Protein AF-A0A534LE78-F1 (afdb_monomer_lite)

Sequence (84 aa):
MIVIAAVLIVSILPAIARADNSERPTIVLVHGAWASAPGWDMVVAGLQKDGFTTATPTLGLLSIAEDVAIVRAVLDGISGPKIL

Foldseek 3Di:
DDDDDDDDDPDDDPPPPPLPPPDAAEEEDEDDPPDFQCVCVVVCVVCVVVPHHYHRFGAPPPDPVRRVVSVVVVVVPDPDHYDD

Structure (mmCIF, N/CA/C/O backbone):
data_AF-A0A534LE78-F1
#
_entry.id   AF-A0A534LE78-F1
#
loop_
_atom_site.group_PDB
_atom_site.id
_atom_site.type_symbol
_atom_site.label_atom_id
_atom_site.label_alt_id
_atom_site.label_comp_id
_atom_site.label_asym_id
_atom_site.label_entity_id
_atom_site.label_seq_id
_atom_site.pdbx_PDB_ins_code
_atom_site.Cartn_x
_atom_site.Cartn_y
_atom_site.Cartn_z
_atom_site.occupancy
_atom_site.B_iso_or_equiv
_atom_site.auth_seq_id
_atom_site.auth_comp_id
_atom_site.auth_asym_id
_atom_site.auth_atom_id
_atom_site.pdbx_PDB_model_num
ATOM 1 N N . MET A 1 1 ? -41.840 -49.933 31.470 1.00 38.69 1 MET A N 1
ATOM 2 C CA . MET A 1 1 ? -42.209 -48.776 30.625 1.00 38.69 1 MET A CA 1
ATOM 3 C C . MET A 1 1 ? -41.015 -47.834 30.608 1.00 38.69 1 MET A C 1
ATOM 5 O O . MET A 1 1 ? -40.723 -47.242 31.635 1.00 38.69 1 MET A O 1
ATOM 9 N N . ILE A 1 2 ? -40.250 -47.806 29.515 1.00 37.06 2 ILE A N 1
ATOM 10 C CA . ILE A 1 2 ? -39.048 -46.966 29.373 1.00 37.06 2 ILE A CA 1
ATOM 11 C C . ILE A 1 2 ? -39.502 -45.638 28.760 1.00 37.06 2 ILE A C 1
ATOM 13 O O . ILE A 1 2 ? -40.055 -45.637 27.664 1.00 37.06 2 ILE A O 1
ATOM 17 N N . VAL A 1 3 ? -39.310 -44.525 29.468 1.00 39.16 3 VAL A N 1
ATOM 18 C CA . VAL A 1 3 ? -39.570 -43.177 28.943 1.00 39.16 3 VAL A CA 1
ATOM 19 C C . VAL A 1 3 ? -38.274 -42.681 28.307 1.00 39.16 3 VAL A C 1
ATOM 21 O O . VAL A 1 3 ? -37.328 -42.348 29.014 1.00 39.16 3 VAL A O 1
ATOM 24 N N . ILE A 1 4 ? -38.203 -42.677 26.975 1.00 46.56 4 ILE A N 1
ATOM 25 C CA . ILE A 1 4 ? -37.090 -42.071 26.234 1.00 46.56 4 ILE A CA 1
ATOM 26 C C . ILE A 1 4 ? -37.452 -40.602 26.012 1.00 46.56 4 ILE A C 1
ATOM 28 O O . ILE A 1 4 ? -38.334 -40.286 25.216 1.00 46.56 4 ILE A O 1
ATOM 32 N N . ALA A 1 5 ? -36.795 -39.706 26.744 1.00 47.34 5 ALA A N 1
ATOM 33 C CA . ALA A 1 5 ? -36.882 -38.273 26.510 1.00 47.34 5 ALA A CA 1
ATOM 34 C C . ALA A 1 5 ? -36.041 -37.919 25.273 1.00 47.34 5 ALA A C 1
ATOM 36 O O . ALA A 1 5 ? -34.813 -37.992 25.302 1.00 47.34 5 ALA A O 1
ATOM 37 N N . ALA A 1 6 ? -36.703 -37.566 24.172 1.00 55.12 6 ALA A N 1
ATOM 38 C CA . ALA A 1 6 ? -36.049 -37.037 22.983 1.00 55.12 6 ALA A CA 1
ATOM 39 C C . ALA A 1 6 ? -35.637 -35.579 23.243 1.00 55.12 6 ALA A C 1
ATOM 41 O O . ALA A 1 6 ? -36.481 -34.687 23.310 1.00 55.12 6 ALA A O 1
ATOM 42 N N . VAL A 1 7 ? -34.337 -35.337 23.417 1.00 58.50 7 VAL A N 1
ATOM 43 C CA . VAL A 1 7 ? -33.774 -33.982 23.463 1.00 58.50 7 VAL A CA 1
ATOM 44 C C . VAL A 1 7 ? -33.707 -33.457 22.031 1.00 58.50 7 VAL A C 1
ATOM 46 O O . VAL A 1 7 ? -32.932 -33.953 21.214 1.00 58.50 7 VAL A O 1
ATOM 49 N N . LEU A 1 8 ? -34.542 -32.465 21.718 1.00 53.84 8 LEU A N 1
ATOM 50 C CA . LEU A 1 8 ? -34.460 -31.711 20.471 1.00 53.84 8 LEU A CA 1
ATOM 51 C C . LEU A 1 8 ? -33.186 -30.858 20.509 1.00 53.84 8 LEU A C 1
ATOM 53 O O . LEU A 1 8 ? -33.091 -29.895 21.269 1.00 53.84 8 LEU A O 1
ATOM 57 N N . ILE A 1 9 ? -32.198 -31.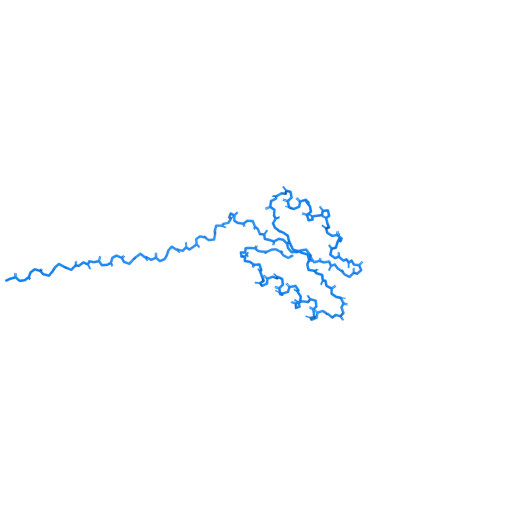213 19.693 1.00 61.53 9 ILE A N 1
ATOM 58 C CA . ILE A 1 9 ? -31.032 -30.367 19.444 1.00 61.53 9 ILE A CA 1
ATOM 59 C C . ILE A 1 9 ? -31.522 -29.197 18.585 1.00 61.53 9 ILE A C 1
ATOM 61 O O . ILE A 1 9 ? -31.787 -29.356 17.396 1.00 61.53 9 ILE A O 1
ATOM 65 N N . VAL A 1 10 ? -31.686 -28.021 19.191 1.00 62.00 10 VAL A N 1
ATOM 66 C CA . VAL A 1 10 ? -31.911 -26.775 18.451 1.00 62.00 10 VAL A CA 1
ATOM 67 C C . VAL A 1 10 ? -30.596 -26.423 17.759 1.00 62.00 10 VAL A C 1
ATOM 69 O O . VAL A 1 10 ? -29.652 -25.954 18.391 1.00 62.00 10 VAL A O 1
ATOM 72 N N . SER A 1 11 ? -30.509 -26.699 16.457 1.00 59.59 11 SER A N 1
ATOM 73 C CA . SER A 1 11 ? -29.414 -26.227 15.613 1.00 59.59 11 SER A CA 1
ATOM 74 C C . SER A 1 11 ? -29.440 -24.701 15.558 1.00 59.59 11 SER A C 1
ATOM 76 O O . SER A 1 11 ? -30.318 -24.097 14.945 1.00 59.59 11 SER A O 1
ATOM 78 N N . ILE A 1 12 ? -28.465 -24.077 16.211 1.00 62.53 12 ILE A N 1
ATOM 79 C CA . ILE A 1 12 ? -28.173 -22.652 16.081 1.00 62.53 12 ILE A CA 1
ATOM 80 C C . ILE A 1 12 ? -27.547 -22.481 14.692 1.00 62.53 12 ILE A C 1
ATOM 82 O O . ILE A 1 12 ? -26.408 -22.886 14.467 1.00 62.53 12 ILE A O 1
ATOM 86 N N . LEU A 1 13 ? -28.314 -21.962 13.732 1.00 65.19 13 LEU A N 1
ATOM 87 C CA . LEU A 1 13 ? -27.783 -21.561 12.426 1.00 65.19 13 LEU A CA 1
ATOM 88 C C . LEU A 1 13 ? -26.636 -20.559 12.642 1.00 65.19 13 LEU A C 1
ATOM 90 O O . LEU A 1 13 ? -26.728 -19.739 13.563 1.00 65.19 13 LEU A O 1
ATOM 94 N N . PRO A 1 14 ? -25.567 -20.594 11.825 1.00 54.22 14 PRO A N 1
ATOM 95 C CA . PRO A 1 14 ? -24.503 -19.617 11.953 1.00 54.22 14 PRO A CA 1
ATOM 96 C C . PRO A 1 14 ? -25.125 -18.238 11.760 1.00 54.22 14 PRO A C 1
ATOM 98 O O . PRO A 1 14 ? -25.905 -18.017 10.828 1.00 54.22 14 PRO A O 1
ATOM 101 N N . ALA A 1 15 ? -24.803 -17.318 12.668 1.00 59.44 15 ALA A N 1
ATOM 102 C CA . ALA A 1 15 ? -25.039 -15.911 12.434 1.00 59.44 15 ALA A CA 1
ATOM 103 C C . ALA A 1 15 ? -24.486 -15.599 11.041 1.00 59.44 15 ALA A C 1
ATOM 105 O O . ALA A 1 15 ? -23.306 -15.835 10.775 1.00 59.44 15 ALA A O 1
ATOM 106 N N . ILE A 1 16 ? -25.341 -15.113 10.141 1.00 56.62 16 ILE A N 1
ATOM 107 C CA . ILE A 1 16 ? -24.864 -14.407 8.959 1.00 56.62 16 ILE A CA 1
ATOM 108 C C . ILE A 1 16 ? -23.994 -13.308 9.547 1.00 56.62 16 ILE A C 1
ATOM 110 O O . ILE A 1 16 ? -24.523 -12.420 10.222 1.00 56.62 16 ILE A O 1
ATOM 114 N N . ALA A 1 17 ? -22.675 -13.436 9.397 1.00 56.25 17 ALA A N 1
ATOM 115 C CA . ALA A 1 17 ? -21.751 -12.384 9.752 1.00 56.25 17 ALA A CA 1
ATOM 116 C C . ALA A 1 17 ? -22.266 -11.150 9.019 1.00 56.25 17 ALA A C 1
ATOM 118 O O . ALA A 1 17 ? -22.200 -11.064 7.791 1.00 56.25 17 ALA A O 1
ATOM 119 N N . ARG A 1 18 ? -22.886 -10.233 9.767 1.00 52.78 18 ARG A N 1
ATOM 120 C CA . ARG A 1 18 ? -23.044 -8.875 9.287 1.00 52.78 18 ARG A CA 1
ATOM 121 C C . ARG A 1 18 ? -21.613 -8.465 8.992 1.00 52.78 18 ARG A C 1
ATOM 123 O O . ARG A 1 18 ? -20.783 -8.497 9.894 1.00 52.78 18 ARG A O 1
ATOM 130 N N . ALA A 1 19 ? -21.307 -8.187 7.729 1.00 54.06 19 ALA A N 1
ATOM 131 C CA . ALA A 1 19 ? -20.168 -7.345 7.443 1.00 54.06 19 ALA A CA 1
ATOM 132 C C . ALA A 1 19 ? -20.470 -6.059 8.208 1.00 54.06 19 ALA A C 1
ATOM 134 O O . ALA A 1 19 ? -21.333 -5.277 7.803 1.00 54.06 19 ALA A O 1
ATOM 135 N N . ASP A 1 20 ? -19.897 -5.933 9.400 1.00 51.09 20 ASP A N 1
ATOM 136 C CA . ASP A 1 20 ? -19.962 -4.699 10.138 1.00 51.09 20 ASP A CA 1
ATOM 137 C C . ASP A 1 20 ? -19.291 -3.683 9.221 1.00 51.09 20 ASP A C 1
ATOM 139 O O . ASP A 1 20 ? -18.075 -3.666 9.058 1.00 51.09 20 ASP A O 1
ATOM 143 N N . ASN A 1 21 ? -20.096 -2.818 8.604 1.00 53.97 21 ASN A N 1
ATOM 144 C CA . ASN A 1 21 ? -19.649 -1.613 7.901 1.00 53.97 21 ASN A CA 1
ATOM 145 C C . ASN A 1 21 ? -18.948 -0.618 8.867 1.00 53.97 21 ASN A C 1
ATOM 147 O O . ASN A 1 21 ? -18.937 0.585 8.622 1.00 53.97 21 ASN A O 1
ATOM 151 N N . SER A 1 22 ? -18.428 -1.098 10.002 1.00 61.66 22 SER A N 1
ATOM 152 C CA . SER A 1 22 ? -17.764 -0.339 11.055 1.00 61.66 22 SER A CA 1
ATOM 153 C C . SER A 1 22 ? -16.238 -0.458 10.992 1.00 61.66 22 SER A C 1
ATOM 155 O O . SER A 1 22 ? -15.556 0.439 11.490 1.00 61.66 22 SER A O 1
ATOM 157 N N . GLU A 1 23 ? -15.682 -1.500 10.357 1.00 81.88 23 GLU A N 1
ATOM 158 C CA . GLU A 1 23 ? -14.234 -1.598 10.169 1.00 81.88 23 GLU A CA 1
ATOM 159 C C . GLU A 1 23 ? -13.783 -0.655 9.052 1.00 81.88 23 GLU A C 1
ATOM 161 O O . GLU A 1 23 ? -14.181 -0.772 7.889 1.00 81.88 23 GLU A O 1
ATOM 166 N N . ARG A 1 24 ? -12.946 0.320 9.421 1.00 93.25 24 ARG A N 1
ATOM 167 C CA . ARG A 1 24 ? -12.360 1.259 8.464 1.00 93.25 24 ARG A CA 1
ATOM 168 C C . ARG A 1 24 ? -11.455 0.497 7.495 1.00 93.25 24 ARG A C 1
ATOM 170 O O . ARG A 1 24 ? -10.673 -0.340 7.944 1.00 93.25 24 ARG A O 1
ATOM 177 N N . PRO A 1 25 ? -11.515 0.795 6.188 1.00 96.81 25 PRO A N 1
ATOM 178 C CA . PRO A 1 25 ? -10.671 0.113 5.229 1.00 96.81 25 PRO A CA 1
ATOM 179 C C . PRO A 1 25 ? -9.201 0.469 5.436 1.00 96.81 25 PRO A C 1
ATOM 181 O O . PRO A 1 25 ? -8.868 1.585 5.842 1.00 96.81 25 PRO A O 1
ATOM 184 N N . THR A 1 26 ? -8.319 -0.453 5.061 1.00 98.38 26 THR A N 1
ATOM 185 C CA . THR A 1 26 ? -6.912 -0.107 4.833 1.00 98.38 26 THR A CA 1
ATOM 186 C C . THR A 1 26 ? -6.780 0.598 3.485 1.00 98.38 26 THR A C 1
ATOM 188 O O . THR A 1 26 ? -7.260 0.088 2.471 1.00 98.38 26 THR A O 1
ATOM 191 N N . ILE A 1 27 ? -6.131 1.761 3.465 1.00 98.50 27 ILE A N 1
ATOM 192 C CA . ILE A 1 27 ? -5.904 2.559 2.255 1.00 98.50 27 ILE A CA 1
ATOM 193 C C . ILE A 1 27 ? -4.506 2.259 1.712 1.00 98.50 27 ILE A C 1
ATOM 195 O O . ILE A 1 27 ? -3.501 2.504 2.379 1.00 98.50 27 ILE A O 1
ATOM 199 N N . VAL A 1 28 ? -4.436 1.721 0.500 1.00 98.56 28 VAL A N 1
ATOM 200 C CA . VAL A 1 28 ? -3.191 1.371 -0.181 1.00 98.56 28 VAL A CA 1
ATOM 201 C C . VAL A 1 28 ? -2.867 2.464 -1.193 1.00 98.56 28 VAL A C 1
ATOM 203 O O . VAL A 1 28 ? -3.574 2.623 -2.174 1.00 98.56 28 VAL A O 1
ATOM 206 N N . LEU A 1 29 ? -1.803 3.229 -0.961 1.00 98.62 29 LEU A N 1
ATOM 207 C CA . LEU A 1 29 ? -1.414 4.350 -1.816 1.00 98.62 29 LEU A CA 1
ATOM 208 C C . LEU A 1 29 ? -0.290 3.912 -2.758 1.00 98.62 29 LEU A C 1
ATOM 210 O O . LEU A 1 29 ? 0.846 3.689 -2.331 1.00 98.62 29 LEU A O 1
ATOM 214 N N . VAL A 1 30 ? -0.603 3.797 -4.047 1.00 97.94 30 VAL A N 1
ATOM 215 C CA . VAL A 1 30 ? 0.360 3.428 -5.091 1.00 97.94 30 VAL A CA 1
ATOM 216 C C . VAL A 1 30 ? 0.854 4.682 -5.801 1.00 97.94 30 VAL A C 1
ATOM 218 O O . VAL A 1 30 ? 0.073 5.549 -6.188 1.00 97.94 30 VAL A O 1
ATOM 221 N N . HIS A 1 31 ? 2.170 4.812 -5.951 1.00 97.06 31 HIS A N 1
ATOM 222 C CA . HIS A 1 31 ? 2.755 5.938 -6.674 1.00 97.06 31 HIS A CA 1
ATOM 223 C C . HIS A 1 31 ? 2.743 5.703 -8.192 1.00 97.06 31 HIS A C 1
ATOM 225 O O . HIS A 1 31 ? 2.744 4.570 -8.670 1.00 97.06 31 HIS A O 1
ATOM 231 N N . GLY A 1 32 ? 2.756 6.795 -8.957 1.00 93.06 32 GLY A N 1
ATOM 232 C CA . GLY A 1 32 ? 2.911 6.749 -10.410 1.00 93.06 32 GLY A CA 1
ATOM 233 C C . GLY A 1 32 ? 4.372 6.675 -10.858 1.00 93.06 32 GLY A C 1
ATOM 234 O O . GLY A 1 32 ? 5.303 6.645 -10.045 1.00 93.06 32 GLY A O 1
ATOM 235 N N . ALA A 1 33 ? 4.567 6.709 -12.177 1.00 91.12 33 ALA A N 1
ATOM 236 C CA . ALA A 1 33 ? 5.885 6.912 -12.768 1.00 91.12 33 ALA A CA 1
ATOM 237 C C . ALA A 1 33 ? 6.501 8.239 -12.279 1.00 91.12 33 ALA A C 1
ATOM 239 O O . ALA A 1 33 ? 5.782 9.208 -12.035 1.00 91.12 33 ALA A O 1
ATOM 240 N N . TRP A 1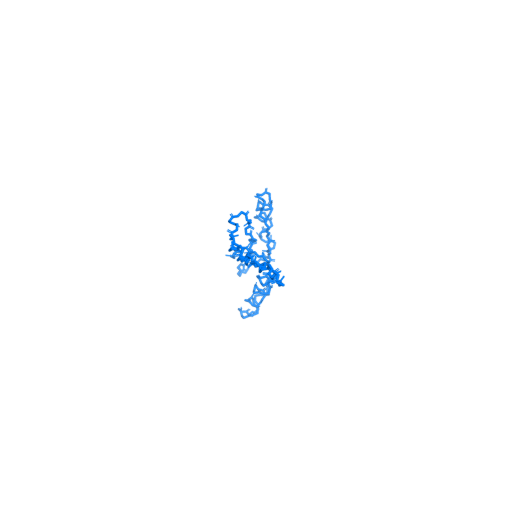 34 ? 7.829 8.265 -12.122 1.00 91.31 34 TRP A N 1
ATOM 241 C CA . TRP A 1 34 ? 8.615 9.407 -11.610 1.00 91.31 34 TRP A CA 1
ATOM 242 C C . TRP A 1 34 ? 8.351 9.821 -10.154 1.00 91.31 34 TRP A C 1
ATOM 244 O O . TRP A 1 34 ? 8.914 10.811 -9.691 1.00 91.31 34 TRP A O 1
ATOM 254 N N . ALA A 1 35 ? 7.541 9.060 -9.423 1.00 95.25 35 ALA A N 1
ATOM 255 C CA . ALA A 1 35 ? 7.316 9.229 -7.994 1.00 95.25 35 ALA A CA 1
ATOM 256 C C . ALA A 1 35 ? 7.831 8.010 -7.215 1.00 95.25 35 ALA A C 1
ATOM 258 O O . ALA A 1 35 ? 8.299 7.028 -7.792 1.00 95.25 35 ALA A O 1
ATOM 259 N N . SER A 1 36 ? 7.746 8.084 -5.891 1.00 96.19 36 SER A N 1
ATOM 260 C CA . SER A 1 36 ? 8.116 7.009 -4.972 1.00 96.19 36 SER A CA 1
ATOM 261 C C . SER A 1 36 ? 7.159 6.978 -3.780 1.00 96.19 36 SER A C 1
ATOM 263 O O . SER A 1 36 ? 6.413 7.933 -3.552 1.00 96.19 36 SER A O 1
ATOM 265 N N . ALA A 1 37 ? 7.176 5.885 -3.010 1.00 96.38 37 ALA A N 1
ATOM 266 C CA . ALA A 1 37 ? 6.325 5.714 -1.829 1.00 96.38 37 ALA A CA 1
ATOM 267 C C . ALA A 1 37 ? 6.378 6.896 -0.825 1.00 96.38 37 ALA A C 1
ATOM 269 O O . ALA A 1 37 ? 5.304 7.318 -0.393 1.00 96.38 37 ALA A O 1
ATOM 270 N N . PRO A 1 38 ? 7.547 7.509 -0.522 1.00 97.12 38 PRO A N 1
ATOM 271 C CA . PRO A 1 38 ? 7.620 8.694 0.345 1.00 97.12 38 PRO A CA 1
ATOM 272 C C . PRO A 1 38 ? 6.839 9.923 -0.141 1.00 97.12 38 PRO A C 1
ATOM 274 O O . PRO A 1 38 ? 6.519 10.810 0.646 1.00 97.12 38 PRO A O 1
ATOM 277 N N . GLY A 1 39 ? 6.475 9.997 -1.429 1.00 96.94 39 GLY A N 1
ATOM 278 C CA . GLY A 1 39 ? 5.613 11.067 -1.946 1.00 96.94 39 GLY A CA 1
ATOM 279 C C . GLY A 1 39 ? 4.241 11.137 -1.259 1.00 96.94 39 GLY A C 1
ATOM 280 O O . GLY A 1 39 ? 3.562 12.159 -1.343 1.00 96.94 39 GLY A O 1
ATOM 281 N N . TRP A 1 40 ? 3.850 10.077 -0.547 1.00 98.38 40 TRP A N 1
ATOM 282 C CA . TRP A 1 40 ? 2.603 9.989 0.199 1.00 98.38 40 TRP A CA 1
ATOM 283 C C . TRP A 1 40 ? 2.718 10.322 1.691 1.00 98.38 40 TRP A C 1
ATOM 285 O O . TRP A 1 40 ? 1.685 10.337 2.353 1.00 98.38 40 TRP A O 1
ATOM 295 N N . ASP A 1 41 ? 3.897 10.631 2.241 1.00 98.38 41 ASP A N 1
ATOM 296 C CA . ASP A 1 41 ? 4.104 10.738 3.699 1.00 98.38 41 ASP A CA 1
ATOM 297 C C . ASP A 1 41 ? 3.123 11.698 4.396 1.00 98.38 41 ASP A C 1
ATOM 299 O O . ASP A 1 41 ? 2.550 11.374 5.438 1.00 98.38 41 ASP A O 1
ATOM 303 N N . MET A 1 42 ? 2.851 12.862 3.794 1.00 98.56 42 MET A N 1
ATOM 304 C CA . MET A 1 42 ? 1.878 13.819 4.341 1.00 98.56 42 MET A CA 1
ATOM 305 C C . MET A 1 42 ? 0.433 13.301 4.283 1.00 98.56 42 MET A C 1
ATOM 307 O O . MET A 1 42 ? -0.351 13.550 5.200 1.00 98.56 42 MET A O 1
ATOM 311 N N . VAL A 1 43 ? 0.071 12.575 3.221 1.00 98.56 43 VAL A N 1
ATOM 312 C CA . VAL A 1 43 ? -1.261 11.967 3.065 1.00 98.56 43 VAL A CA 1
ATOM 313 C C . VAL A 1 43 ? -1.431 10.823 4.058 1.00 98.56 43 VAL A C 1
ATOM 315 O O . VAL A 1 43 ? -2.451 10.754 4.739 1.00 98.56 43 VAL A O 1
ATOM 318 N N . VAL A 1 44 ? -0.408 9.977 4.200 1.00 98.69 44 VAL A N 1
ATOM 319 C CA . VAL A 1 44 ? -0.341 8.910 5.202 1.00 98.69 44 VAL A CA 1
ATOM 320 C C . VAL A 1 44 ? -0.543 9.482 6.602 1.00 98.69 44 VAL A C 1
ATOM 322 O O . VAL A 1 44 ? -1.420 9.011 7.321 1.00 98.69 44 VAL A O 1
ATOM 325 N N . ALA A 1 45 ? 0.187 10.539 6.967 1.00 98.75 45 ALA A N 1
ATOM 326 C CA . ALA A 1 45 ? 0.037 11.185 8.269 1.00 98.75 45 ALA A CA 1
ATOM 327 C C . ALA A 1 45 ? -1.394 11.708 8.505 1.00 98.75 45 ALA A C 1
ATOM 329 O O . ALA A 1 45 ? -1.946 11.524 9.590 1.00 98.75 45 ALA A O 1
ATOM 330 N N . GLY A 1 46 ? -2.021 12.319 7.493 1.00 98.81 46 GLY A N 1
ATOM 331 C CA . GLY A 1 46 ? -3.410 12.783 7.570 1.00 98.81 46 GLY A CA 1
ATOM 332 C C . GLY A 1 46 ? -4.414 11.643 7.760 1.00 98.81 46 GLY A C 1
ATOM 333 O O . GLY A 1 46 ? -5.225 11.682 8.683 1.00 98.81 46 GLY A O 1
ATOM 334 N N . LEU A 1 47 ? -4.318 10.593 6.942 1.00 98.56 47 LEU A N 1
ATOM 335 C CA . LEU A 1 47 ? -5.201 9.426 7.010 1.00 98.56 47 LEU A CA 1
ATOM 336 C C . LEU A 1 47 ? -5.067 8.680 8.341 1.00 98.56 47 LEU A C 1
ATOM 338 O O . LEU A 1 47 ? -6.072 8.303 8.945 1.00 98.56 47 LEU A O 1
ATOM 342 N N . GLN A 1 48 ? -3.840 8.523 8.838 1.00 98.25 48 GLN A N 1
ATOM 343 C CA . GLN A 1 48 ? -3.586 7.919 10.144 1.00 98.25 48 GLN A CA 1
ATOM 344 C C . GLN A 1 48 ? -4.143 8.780 11.282 1.00 98.25 48 GLN A C 1
ATOM 346 O O . GLN A 1 48 ? -4.770 8.243 12.196 1.00 98.25 48 GLN A O 1
ATOM 351 N N . LYS A 1 49 ? -4.011 10.114 11.205 1.00 98.50 49 LYS A N 1
ATOM 352 C CA . LYS A 1 49 ? -4.649 11.043 12.158 1.00 98.50 49 LYS A CA 1
ATOM 353 C C . LYS A 1 49 ? -6.173 10.889 12.172 1.00 98.50 49 LYS A C 1
ATOM 355 O O . LYS A 1 49 ? -6.798 11.076 13.213 1.00 98.50 49 LYS A O 1
ATOM 360 N N . ASP A 1 50 ? -6.771 10.556 11.032 1.00 97.69 50 ASP A N 1
ATOM 361 C CA . ASP A 1 50 ? -8.214 10.355 10.892 1.00 97.69 50 ASP A CA 1
ATOM 362 C C . ASP A 1 50 ? -8.660 8.911 11.198 1.00 97.69 50 ASP A C 1
ATOM 364 O O . ASP A 1 50 ? -9.852 8.600 11.111 1.00 97.69 50 ASP A O 1
ATOM 368 N N . GLY A 1 51 ? -7.731 8.041 11.614 1.00 96.50 51 GLY A N 1
ATOM 369 C CA . GLY A 1 51 ? -7.999 6.689 12.108 1.00 96.50 51 GLY A CA 1
ATOM 370 C C . GLY A 1 51 ? -7.991 5.591 11.043 1.00 96.50 51 GLY A C 1
ATOM 371 O O . GLY A 1 51 ? -8.541 4.520 11.289 1.00 96.50 51 GLY A O 1
ATOM 372 N N . PHE A 1 52 ? -7.420 5.836 9.862 1.00 97.81 52 PHE A N 1
ATOM 373 C CA . PHE A 1 52 ? -7.250 4.814 8.827 1.00 97.81 52 PHE A CA 1
ATOM 374 C C . PHE A 1 52 ? -5.895 4.111 8.943 1.00 97.81 52 PHE A C 1
ATOM 376 O O . PHE A 1 52 ? -4.875 4.733 9.239 1.00 97.81 52 PHE A O 1
ATOM 383 N N . THR A 1 53 ? -5.870 2.815 8.637 1.00 98.06 53 THR A N 1
ATOM 384 C CA . THR A 1 53 ? -4.625 2.085 8.369 1.00 98.06 53 THR A CA 1
ATOM 385 C C . THR A 1 53 ? -4.195 2.337 6.927 1.00 98.06 53 THR A C 1
ATOM 387 O O . THR A 1 53 ? -5.034 2.433 6.031 1.00 98.06 53 THR A O 1
ATOM 390 N N . THR A 1 54 ? -2.890 2.440 6.685 1.00 98.44 54 THR A N 1
ATOM 391 C CA . THR A 1 54 ? -2.338 2.746 5.359 1.00 98.44 54 THR A CA 1
ATOM 392 C C . THR A 1 54 ? -1.233 1.772 4.970 1.00 98.44 54 THR A C 1
ATOM 394 O O . THR A 1 54 ? -0.451 1.368 5.829 1.00 98.44 54 THR A O 1
ATOM 397 N N . ALA A 1 55 ? -1.102 1.480 3.678 1.00 98.38 55 ALA A N 1
ATOM 398 C CA . ALA A 1 55 ? 0.053 0.791 3.105 1.00 98.38 55 ALA A CA 1
ATOM 399 C C . ALA A 1 55 ? 0.571 1.548 1.874 1.00 98.38 55 ALA A C 1
ATOM 401 O O . ALA A 1 55 ? -0.213 2.071 1.088 1.00 98.38 55 ALA A O 1
ATOM 402 N N . THR A 1 56 ? 1.887 1.588 1.688 1.00 98.38 56 THR A N 1
ATOM 403 C CA . THR A 1 56 ? 2.555 2.281 0.575 1.00 98.38 56 THR A CA 1
ATOM 404 C C . THR A 1 56 ? 3.545 1.323 -0.097 1.00 98.38 56 THR A C 1
ATOM 406 O O . THR A 1 56 ? 4.724 1.308 0.257 1.00 98.38 56 THR A O 1
ATOM 409 N N . PRO A 1 57 ? 3.090 0.457 -1.027 1.00 97.88 57 PRO A N 1
ATOM 410 C CA . PRO A 1 57 ? 3.973 -0.482 -1.714 1.00 97.88 57 PRO A CA 1
ATOM 411 C C . PRO A 1 57 ? 5.095 0.258 -2.454 1.00 97.88 57 PRO A C 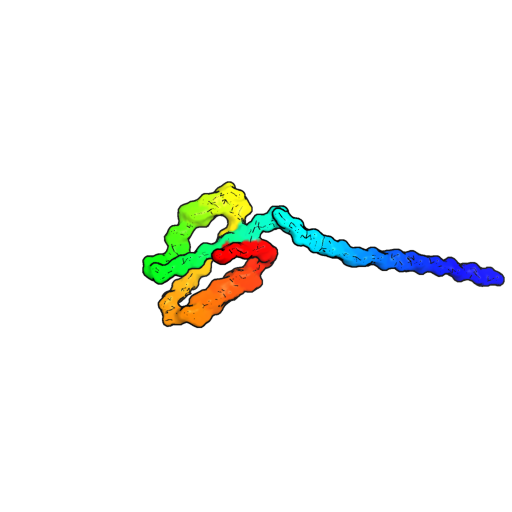1
ATOM 413 O O . PRO A 1 57 ? 4.837 1.206 -3.197 1.00 97.88 57 PRO A O 1
ATOM 416 N N . THR A 1 58 ? 6.338 -0.191 -2.283 1.00 96.50 58 THR A N 1
ATOM 417 C CA . THR A 1 58 ? 7.484 0.333 -3.038 1.00 96.50 58 THR A CA 1
ATOM 418 C C . THR A 1 58 ? 7.590 -0.413 -4.363 1.00 96.50 58 THR A C 1
ATOM 420 O O . THR A 1 58 ? 7.949 -1.591 -4.373 1.00 96.50 58 THR A O 1
ATOM 423 N N . LEU A 1 59 ? 7.269 0.259 -5.471 1.00 96.12 59 LEU A N 1
ATOM 424 C CA . LEU A 1 59 ? 7.349 -0.325 -6.811 1.00 96.12 59 LEU A CA 1
ATOM 425 C C . LEU A 1 59 ? 8.749 -0.175 -7.408 1.00 96.12 59 LEU A C 1
ATOM 427 O O . LEU A 1 59 ? 9.463 0.787 -7.122 1.00 96.12 59 LEU A O 1
ATOM 431 N N . GLY A 1 60 ? 9.122 -1.127 -8.265 1.00 92.69 60 GLY A N 1
ATOM 432 C CA . GLY A 1 60 ? 10.376 -1.078 -9.015 1.00 92.69 60 GLY A CA 1
ATOM 433 C C . GLY A 1 60 ? 10.255 -0.278 -10.312 1.00 92.69 60 GLY A C 1
ATOM 434 O O . GLY A 1 60 ? 11.251 0.276 -10.771 1.00 92.69 60 GLY A O 1
ATOM 435 N N . LEU A 1 61 ? 9.049 -0.205 -10.895 1.00 93.50 61 LEU A N 1
ATOM 436 C CA . LEU A 1 61 ? 8.773 0.433 -12.192 1.00 93.50 61 LEU A CA 1
ATOM 437 C C . LEU A 1 61 ? 9.576 -0.171 -13.359 1.00 93.50 61 LEU A C 1
ATOM 439 O O . LEU A 1 61 ? 9.780 0.474 -14.388 1.00 93.50 61 LEU A O 1
ATOM 443 N N . LEU A 1 62 ? 10.035 -1.417 -13.197 1.00 93.12 62 LEU A N 1
ATOM 444 C CA . LEU A 1 62 ? 10.808 -2.158 -14.198 1.00 93.12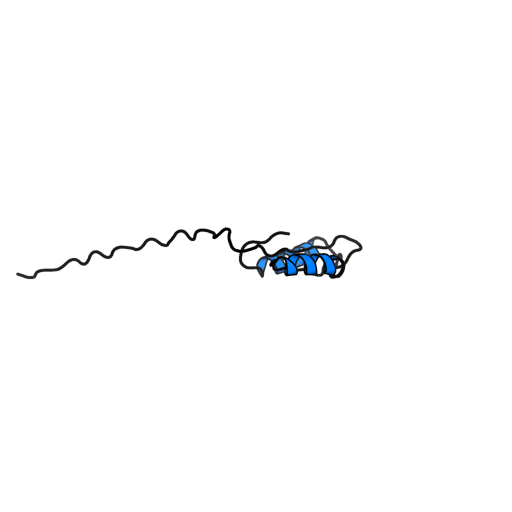 62 LEU A CA 1
ATOM 445 C C . LEU A 1 62 ? 9.897 -2.932 -15.162 1.00 93.12 62 LEU A C 1
ATOM 447 O O . LEU A 1 62 ? 10.242 -3.129 -16.327 1.00 93.12 62 LEU A O 1
ATOM 451 N N . SER A 1 63 ? 8.721 -3.351 -14.685 1.00 95.94 63 SER A N 1
ATOM 452 C CA . SER A 1 63 ? 7.722 -4.105 -15.439 1.00 95.94 63 SER A CA 1
ATOM 453 C C . SER A 1 63 ? 6.348 -3.968 -14.793 1.00 95.94 63 SER A C 1
ATOM 455 O O . SER A 1 63 ? 6.198 -4.159 -13.588 1.00 95.94 63 SER A O 1
ATOM 457 N N . ILE A 1 64 ? 5.313 -3.764 -15.614 1.00 95.69 64 ILE A N 1
ATOM 458 C CA . ILE A 1 64 ? 3.918 -3.718 -15.14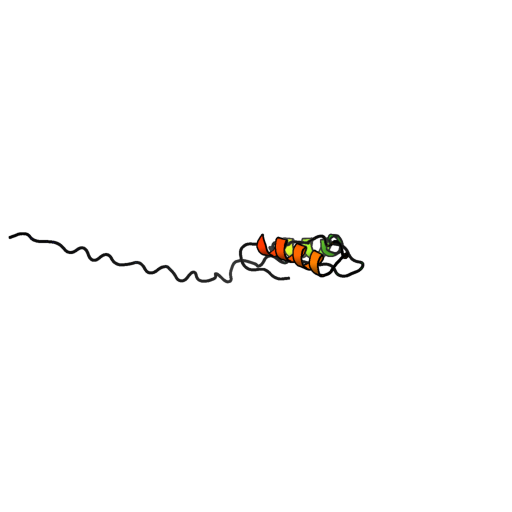8 1.00 95.69 64 ILE A CA 1
ATOM 459 C C . ILE A 1 64 ? 3.537 -5.021 -14.434 1.00 95.69 64 ILE A C 1
ATOM 461 O O . ILE A 1 64 ? 2.832 -4.993 -13.429 1.00 95.69 64 ILE A O 1
ATOM 465 N N . ALA A 1 65 ? 3.986 -6.174 -14.940 1.00 98.06 65 ALA A N 1
ATOM 466 C CA . ALA A 1 65 ? 3.638 -7.460 -14.341 1.00 98.06 65 ALA A CA 1
ATOM 467 C C . ALA A 1 65 ? 4.233 -7.612 -12.932 1.00 98.06 65 ALA A C 1
ATOM 469 O O . ALA A 1 65 ? 3.555 -8.115 -12.035 1.00 98.06 65 ALA A O 1
ATOM 470 N N . GLU A 1 66 ? 5.471 -7.150 -12.737 1.00 97.94 66 GLU A N 1
ATOM 471 C CA . GLU A 1 66 ? 6.148 -7.175 -11.437 1.00 97.94 66 GLU A CA 1
ATOM 472 C C . GLU A 1 66 ? 5.520 -6.170 -10.469 1.00 97.94 66 GLU A C 1
ATOM 474 O O . GLU A 1 66 ? 5.195 -6.535 -9.342 1.00 97.94 66 GLU A O 1
ATOM 479 N N . ASP A 1 67 ? 5.251 -4.943 -10.918 1.00 97.44 67 ASP A N 1
ATOM 480 C CA . ASP A 1 67 ? 4.616 -3.922 -10.080 1.00 97.44 67 ASP A CA 1
ATOM 481 C C . ASP A 1 67 ? 3.215 -4.360 -9.627 1.00 97.44 67 ASP A C 1
ATOM 483 O O . ASP A 1 67 ? 2.856 -4.233 -8.456 1.00 97.44 67 ASP A O 1
ATOM 487 N N . VAL A 1 68 ? 2.430 -4.967 -10.524 1.00 97.75 68 VAL A N 1
ATOM 488 C CA . VAL A 1 68 ? 1.126 -5.542 -10.169 1.00 97.75 68 VAL A CA 1
ATOM 489 C C . VAL A 1 68 ? 1.279 -6.699 -9.178 1.00 97.75 68 VAL A C 1
ATOM 491 O O . VAL A 1 68 ? 0.451 -6.830 -8.277 1.00 97.75 68 VAL A O 1
ATOM 494 N N . ALA A 1 69 ? 2.308 -7.541 -9.311 1.00 98.38 69 ALA A N 1
ATOM 495 C CA . ALA A 1 69 ? 2.563 -8.621 -8.359 1.00 98.38 69 ALA A CA 1
ATOM 496 C C . ALA A 1 69 ? 2.899 -8.080 -6.958 1.00 98.38 69 ALA A C 1
ATOM 498 O O . ALA A 1 69 ? 2.385 -8.604 -5.971 1.00 98.38 69 ALA A O 1
ATOM 499 N N . ILE A 1 70 ? 3.676 -6.995 -6.870 1.00 98.25 70 ILE A N 1
ATOM 500 C CA . ILE A 1 70 ? 3.984 -6.306 -5.608 1.00 98.25 70 ILE A CA 1
ATOM 501 C C . ILE A 1 70 ? 2.703 -5.778 -4.956 1.00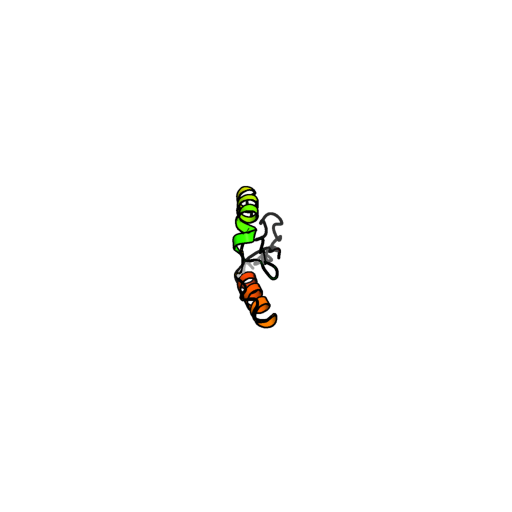 98.25 70 ILE A C 1
ATOM 503 O O . ILE A 1 70 ? 2.443 -6.057 -3.785 1.00 98.25 70 ILE A O 1
ATOM 507 N N . VAL A 1 71 ? 1.868 -5.055 -5.710 1.00 98.19 71 VAL A N 1
ATOM 508 C CA . VAL A 1 71 ? 0.607 -4.511 -5.180 1.00 98.19 71 VAL A CA 1
ATOM 509 C C . VAL A 1 71 ? -0.329 -5.636 -4.738 1.00 98.19 71 VAL A C 1
ATOM 511 O O . VAL A 1 71 ? -0.910 -5.555 -3.657 1.00 98.19 71 VAL A O 1
ATOM 514 N N . ARG A 1 72 ? -0.445 -6.716 -5.523 1.00 98.38 72 ARG A N 1
ATOM 515 C CA . ARG A 1 72 ? -1.249 -7.891 -5.151 1.00 98.38 72 ARG A CA 1
ATOM 516 C C . ARG A 1 72 ? -0.774 -8.529 -3.853 1.00 98.38 72 ARG A C 1
ATOM 518 O O . ARG A 1 72 ? -1.601 -8.762 -2.984 1.00 98.38 72 ARG A O 1
ATOM 525 N N . ALA A 1 73 ? 0.531 -8.730 -3.680 1.00 98.50 73 ALA A N 1
ATOM 526 C CA . ALA A 1 73 ? 1.074 -9.306 -2.452 1.00 98.50 73 ALA A CA 1
ATOM 527 C C . ALA A 1 73 ? 0.737 -8.462 -1.208 1.00 98.50 73 ALA A C 1
ATOM 529 O O . ALA A 1 73 ? 0.395 -9.012 -0.162 1.00 98.50 73 ALA A O 1
ATOM 530 N N . VAL A 1 74 ? 0.775 -7.128 -1.323 1.00 98.25 74 VAL A N 1
ATOM 531 C CA . VAL A 1 74 ? 0.346 -6.230 -0.235 1.00 98.25 74 VAL A CA 1
ATOM 532 C C . VAL A 1 74 ? -1.152 -6.359 0.026 1.00 98.25 74 VAL A C 1
ATOM 534 O O . VAL A 1 74 ? -1.564 -6.488 1.177 1.00 98.25 74 VAL A O 1
ATOM 537 N N . LEU A 1 75 ? -1.973 -6.357 -1.027 1.00 98.12 75 LEU A N 1
ATOM 538 C CA . LEU A 1 75 ? -3.420 -6.509 -0.896 1.00 98.12 75 LEU A CA 1
ATOM 539 C C . LEU A 1 75 ? -3.797 -7.849 -0.258 1.00 98.12 75 LEU A C 1
ATOM 541 O O . LEU A 1 75 ? -4.680 -7.864 0.594 1.00 98.12 75 LEU A O 1
ATOM 545 N N . ASP A 1 76 ? -3.141 -8.947 -0.619 1.00 98.19 76 ASP A N 1
ATOM 546 C CA . ASP A 1 76 ? -3.413 -10.283 -0.076 1.00 98.19 76 ASP A CA 1
ATOM 547 C C . ASP A 1 76 ? -3.052 -10.390 1.416 1.00 98.19 76 ASP A C 1
ATOM 549 O O . ASP A 1 76 ? -3.699 -11.129 2.156 1.00 98.19 76 ASP A O 1
ATOM 553 N N . GLY A 1 77 ? -2.074 -9.605 1.885 1.00 97.62 77 GLY A N 1
ATOM 554 C CA . GLY A 1 77 ? -1.704 -9.516 3.302 1.00 97.62 77 GLY A CA 1
ATOM 555 C C . GLY A 1 77 ? -2.667 -8.694 4.168 1.00 97.62 77 GLY A C 1
ATOM 556 O O . GLY A 1 77 ? -2.621 -8.783 5.395 1.00 97.62 77 GLY A O 1
ATOM 557 N N . ILE A 1 78 ? -3.549 -7.896 3.560 1.00 97.00 78 ILE A N 1
ATOM 558 C CA . ILE A 1 78 ? -4.515 -7.054 4.276 1.00 97.00 78 ILE A CA 1
ATOM 559 C C . ILE A 1 78 ? -5.808 -7.839 4.504 1.00 97.00 78 ILE A C 1
ATOM 561 O O . ILE A 1 78 ? -6.514 -8.185 3.553 1.00 97.00 78 ILE A O 1
ATOM 565 N N . SER A 1 79 ? -6.156 -8.059 5.769 1.00 93.81 79 SER A N 1
ATOM 566 C CA . SER A 1 79 ? -7.470 -8.580 6.162 1.00 93.81 79 SER A CA 1
ATOM 567 C C . SER A 1 79 ? -8.516 -7.460 6.194 1.00 93.81 79 SER A C 1
ATOM 569 O O . SER A 1 79 ? -8.187 -6.315 6.495 1.00 93.81 79 SER A O 1
ATOM 571 N N . GLY A 1 80 ? -9.776 -7.789 5.904 1.00 93.44 80 GLY A N 1
ATOM 572 C CA . GLY A 1 80 ? -10.882 -6.827 5.948 1.00 93.44 80 GLY A CA 1
ATOM 573 C C . GLY A 1 80 ? -10.983 -5.903 4.720 1.00 93.44 80 GLY A C 1
ATOM 574 O O . GLY A 1 80 ? -10.372 -6.172 3.676 1.00 93.44 80 GLY A O 1
ATOM 575 N N . PRO A 1 81 ? -11.807 -4.838 4.805 1.00 95.88 81 PRO A N 1
ATOM 576 C CA . PRO A 1 81 ? -12.026 -3.899 3.709 1.00 95.88 81 PRO A CA 1
ATOM 577 C C . PRO A 1 81 ? -10.732 -3.182 3.299 1.00 95.88 81 PRO A C 1
ATOM 579 O O . PRO A 1 81 ? -9.926 -2.781 4.140 1.00 95.88 81 PRO A O 1
ATOM 582 N N . LYS A 1 82 ? -10.533 -2.981 1.994 1.00 96.25 82 LYS A N 1
ATOM 583 C CA . LYS A 1 82 ? -9.353 -2.294 1.456 1.00 96.25 82 LYS A CA 1
ATOM 584 C C . LYS A 1 82 ? -9.718 -1.401 0.275 1.00 96.25 82 LYS A C 1
ATOM 586 O O . LYS A 1 82 ? -10.628 -1.728 -0.484 1.00 96.25 82 LYS A O 1
ATOM 591 N N . ILE A 1 83 ? -9.013 -0.283 0.150 1.00 96.88 83 ILE A N 1
ATOM 592 C CA . ILE A 1 83 ? -9.120 0.676 -0.956 1.00 96.88 83 ILE A CA 1
ATOM 593 C C . ILE A 1 83 ? -7.731 0.802 -1.581 1.00 96.88 83 ILE A C 1
ATOM 595 O O . ILE A 1 83 ? -6.746 0.874 -0.847 1.00 96.88 83 ILE A O 1
ATOM 599 N N . LEU A 1 84 ? -7.673 0.811 -2.913 1.00 95.19 84 LEU A N 1
ATOM 600 C CA . LEU A 1 84 ? -6.471 1.030 -3.718 1.00 95.19 84 LEU A CA 1
ATOM 601 C C . LEU A 1 84 ? -6.621 2.332 -4.510 1.00 95.19 84 LEU A C 1
ATOM 603 O O . LEU A 1 84 ? -7.732 2.527 -5.055 1.00 95.19 84 LEU A O 1
#

Secondary structure (DSSP, 8-state):
------------PPP-----TTSPPEEE----TT--GGGGHHHHHHHHHTT--EE------S-HHHHHHHHHHHHHH--S-EE-

pLDDT: mean 85.49, std 19.34, range [37.06, 98.81]

Radius of gyration: 23.28 Å; chains: 1; bounding box: 53×63×46 Å